Protein AF-A0A7W6RRJ1-F1 (afdb_monomer)

Radius of gyration: 17.0 Å; Cα contacts (8 Å, |Δi|>4): 44; chains: 1; bounding box: 38×40×34 Å

Secondary structure (DSSP, 8-state):
--SHHHHHHHHHHTSHHHHHHHHHHHHSS-----PPGGGPPPHHHHHHHHHHHHHHHHHHSSPPPTTTSPPPPPPTT---GGGS----S------

Organism: NCBI:txid57676

InterPro domains:
  IPR060757 UCP032817-like [PF27765] (4-36)

pLDDT: mean 79.75, std 21.26, range [33.09, 98.56]

Sequence (95 aa):
MMGAIDALWHMFIIFTREYARFCEEVAGRFVHHIPEPDGVATQGTIDRYLAFLKDYRTVYREEPPTAYWPNPKRSPHHTDASCKGCNGCAAGCLS

Structure (mmCIF, N/CA/C/O backbone):
data_AF-A0A7W6RRJ1-F1
#
_entry.id   AF-A0A7W6RRJ1-F1
#
loop_
_atom_site.group_PDB
_atom_site.id
_atom_site.type_symbol
_atom_site.label_atom_id
_atom_site.label_alt_id
_atom_site.label_comp_id
_atom_site.label_asym_id
_atom_site.label_entity_id
_atom_site.label_seq_id
_atom_site.pdbx_PDB_ins_code
_atom_site.Cartn_x
_atom_site.Cartn_y
_atom_site.Cartn_z
_atom_site.occupancy
_atom_site.B_iso_or_equiv
_atom_site.auth_seq_id
_atom_site.auth_comp_id
_atom_site.auth_asym_id
_atom_site.auth_atom_id
_atom_site.pdbx_PDB_model_num
ATOM 1 N N . MET A 1 1 ? 5.004 -4.877 -8.172 1.00 64.44 1 MET A N 1
ATOM 2 C CA . MET A 1 1 ? 5.026 -5.592 -6.877 1.00 64.44 1 MET A CA 1
ATOM 3 C C . MET A 1 1 ? 4.486 -7.006 -7.155 1.00 64.44 1 MET A C 1
ATOM 5 O O . MET A 1 1 ? 4.521 -7.402 -8.316 1.00 64.44 1 MET A O 1
ATOM 9 N N . MET A 1 2 ? 4.126 -7.829 -6.161 1.00 74.12 2 MET A N 1
ATOM 10 C CA . MET A 1 2 ? 3.731 -9.233 -6.387 1.00 74.12 2 MET A CA 1
ATOM 11 C C . MET A 1 2 ? 2.425 -9.582 -5.662 1.00 74.12 2 MET A C 1
ATOM 13 O O . MET A 1 2 ? 2.212 -9.154 -4.532 1.00 74.12 2 MET A O 1
ATOM 17 N N . GLY A 1 3 ? 1.600 -10.435 -6.276 1.00 85.75 3 GLY A N 1
ATOM 18 C CA . GLY A 1 3 ? 0.450 -11.075 -5.623 1.00 85.75 3 GLY A CA 1
ATOM 19 C C . GLY A 1 3 ? -0.913 -10.442 -5.904 1.00 85.75 3 GLY A C 1
ATOM 20 O O . GLY A 1 3 ? -1.031 -9.439 -6.604 1.00 85.75 3 GLY A O 1
ATOM 21 N N . ALA A 1 4 ? -1.962 -11.058 -5.353 1.00 91.50 4 ALA A N 1
ATOM 22 C CA . ALA A 1 4 ? -3.348 -10.648 -5.591 1.00 91.50 4 ALA A CA 1
ATOM 23 C C . ALA A 1 4 ? -3.658 -9.252 -5.026 1.00 91.50 4 ALA A C 1
ATOM 25 O O . ALA A 1 4 ? -4.382 -8.480 -5.652 1.00 91.50 4 ALA A O 1
ATOM 26 N N . ILE A 1 5 ? -3.073 -8.905 -3.873 1.00 93.06 5 ILE A N 1
ATOM 27 C CA . ILE A 1 5 ? -3.262 -7.583 -3.263 1.00 93.06 5 ILE A CA 1
ATOM 28 C C . ILE A 1 5 ? -2.547 -6.491 -4.060 1.00 93.06 5 ILE A C 1
ATOM 30 O O . ILE A 1 5 ? -3.056 -5.379 -4.142 1.00 93.06 5 ILE A O 1
ATOM 34 N N . ASP A 1 6 ? -1.423 -6.801 -4.713 1.00 89.50 6 ASP A N 1
ATOM 35 C CA . ASP A 1 6 ? -0.764 -5.848 -5.607 1.00 89.50 6 ASP A CA 1
ATOM 36 C C . ASP A 1 6 ? -1.650 -5.490 -6.807 1.00 89.50 6 ASP A C 1
ATOM 38 O O . ASP A 1 6 ? -1.846 -4.316 -7.117 1.00 89.50 6 ASP A O 1
ATOM 42 N N . ALA A 1 7 ? -2.243 -6.498 -7.452 1.00 90.50 7 ALA A N 1
ATOM 43 C CA . ALA A 1 7 ? -3.167 -6.285 -8.564 1.00 90.50 7 ALA A CA 1
ATOM 44 C C . ALA A 1 7 ? -4.399 -5.469 -8.135 1.00 90.50 7 ALA A C 1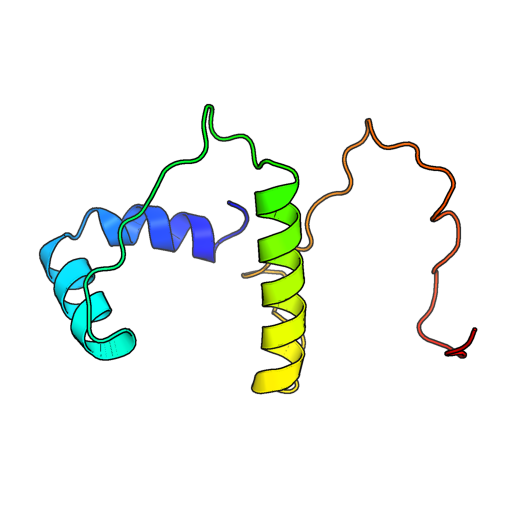
ATOM 46 O O . ALA A 1 7 ? -4.815 -4.549 -8.842 1.00 90.50 7 ALA A O 1
ATOM 47 N N . LEU A 1 8 ? -4.947 -5.767 -6.951 1.00 94.94 8 LEU A N 1
ATOM 48 C CA . LEU A 1 8 ? -6.036 -4.993 -6.359 1.00 94.94 8 LEU A CA 1
ATOM 49 C C . LEU A 1 8 ? -5.613 -3.540 -6.120 1.00 94.94 8 LEU A C 1
ATOM 51 O O . LEU A 1 8 ? -6.355 -2.638 -6.496 1.00 94.94 8 LEU A O 1
ATOM 55 N N . TRP A 1 9 ? -4.430 -3.298 -5.548 1.00 93.44 9 TRP A N 1
ATOM 56 C CA . TRP A 1 9 ? -3.936 -1.946 -5.275 1.00 93.44 9 TRP A CA 1
ATOM 57 C C . TRP A 1 9 ? -3.787 -1.104 -6.537 1.00 93.44 9 TRP A C 1
ATOM 59 O O . TRP A 1 9 ? -4.243 0.039 -6.553 1.00 93.44 9 TRP A O 1
ATOM 69 N N . HIS A 1 10 ? -3.217 -1.663 -7.606 1.00 92.81 10 HIS A N 1
ATOM 70 C CA . HIS A 1 10 ? -3.094 -0.959 -8.886 1.00 92.81 10 HIS A CA 1
ATOM 71 C C . HIS A 1 10 ? -4.461 -0.577 -9.463 1.00 92.81 10 HIS A C 1
ATOM 73 O O . HIS A 1 10 ? -4.631 0.530 -9.970 1.00 92.81 10 HIS A O 1
ATOM 79 N N . MET A 1 11 ? -5.446 -1.469 -9.343 1.00 95.31 11 MET A N 1
ATOM 80 C CA . MET A 1 11 ? -6.820 -1.182 -9.750 1.00 95.31 11 MET A CA 1
ATOM 81 C C . MET A 1 11 ? -7.477 -0.143 -8.834 1.00 95.31 11 MET A C 1
ATOM 83 O O . MET A 1 11 ? -8.214 0.718 -9.296 1.00 95.31 11 MET A O 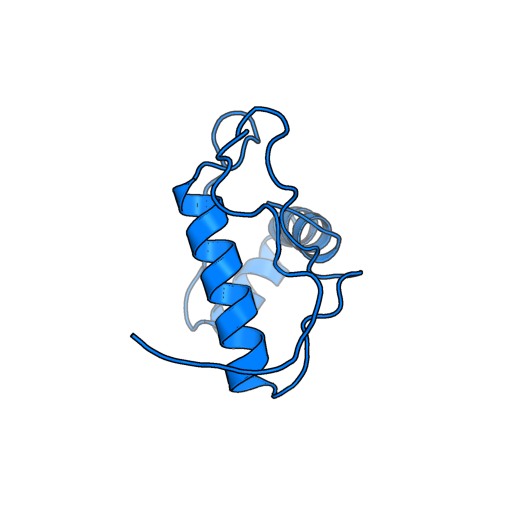1
ATOM 87 N N . PHE A 1 12 ? -7.219 -0.184 -7.531 1.00 96.75 12 PHE A N 1
ATOM 88 C CA . PHE A 1 12 ? -7.846 0.744 -6.599 1.00 96.75 12 PHE A CA 1
ATOM 89 C C . PHE A 1 12 ? -7.351 2.186 -6.794 1.00 96.75 12 PHE A C 1
ATOM 91 O O . PHE A 1 12 ? -8.152 3.116 -6.744 1.00 96.75 12 PHE A O 1
ATOM 98 N N . ILE A 1 13 ? -6.067 2.377 -7.11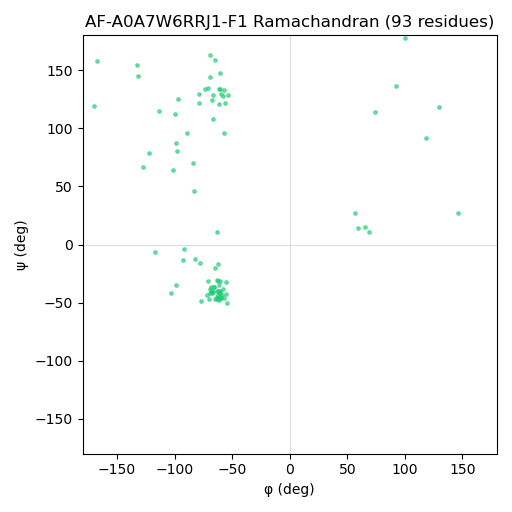4 1.00 96.50 13 ILE A N 1
ATOM 99 C CA . ILE A 1 13 ? -5.467 3.704 -7.345 1.00 96.50 13 ILE A CA 1
ATOM 100 C C . ILE A 1 13 ? -6.207 4.512 -8.428 1.00 96.50 13 ILE A C 1
ATOM 102 O O . ILE A 1 13 ? -6.280 5.738 -8.327 1.00 96.50 13 ILE A O 1
ATOM 106 N N . ILE A 1 14 ? -6.786 3.860 -9.447 1.00 96.81 14 ILE A N 1
ATOM 107 C CA . ILE A 1 14 ? -7.498 4.566 -10.527 1.00 96.81 14 ILE A CA 1
ATOM 108 C C . ILE A 1 14 ? -8.906 5.041 -10.131 1.00 96.81 14 ILE A C 1
ATOM 110 O O . ILE A 1 14 ? -9.455 5.928 -10.786 1.00 96.81 14 ILE A O 1
ATOM 114 N N . PHE A 1 15 ? -9.475 4.533 -9.034 1.00 98.00 15 PHE A N 1
ATOM 115 C CA . PHE A 1 15 ? -10.694 5.072 -8.425 1.00 98.00 15 PHE A CA 1
ATOM 116 C C . PHE A 1 15 ? -10.320 6.239 -7.508 1.00 98.00 15 PHE A C 1
ATOM 118 O O . PHE A 1 15 ? -10.319 6.143 -6.282 1.00 98.00 15 PHE A O 1
ATOM 125 N N . THR A 1 16 ? -9.906 7.346 -8.126 1.00 97.19 16 THR A N 1
ATOM 126 C CA . THR A 1 16 ? -9.128 8.406 -7.466 1.00 97.19 16 THR A CA 1
ATOM 127 C C . THR A 1 16 ? -9.836 9.074 -6.286 1.00 97.19 16 THR A C 1
ATOM 129 O O . THR A 1 16 ? -9.166 9.467 -5.332 1.00 97.19 16 THR A O 1
ATOM 132 N N . ARG A 1 17 ? -11.173 9.183 -6.300 1.00 98.38 17 ARG A N 1
ATOM 133 C CA . ARG A 1 17 ? -11.947 9.764 -5.185 1.00 98.38 17 ARG A CA 1
ATOM 134 C C . ARG A 1 17 ? -11.927 8.848 -3.967 1.00 98.38 17 ARG A C 1
ATOM 136 O O . ARG A 1 17 ? -11.683 9.299 -2.851 1.00 98.38 17 ARG A O 1
ATOM 143 N N . GLU A 1 18 ? -12.172 7.565 -4.192 1.00 98.50 18 GLU A N 1
ATOM 144 C CA . GLU A 1 18 ? -12.186 6.529 -3.169 1.00 98.50 18 GLU A CA 1
ATOM 145 C C . GLU A 1 18 ? -10.774 6.306 -2.617 1.00 98.50 18 GLU A C 1
ATOM 147 O O . GLU A 1 18 ? -10.595 6.231 -1.403 1.00 98.50 18 GLU A O 1
ATOM 152 N N . TYR A 1 19 ? -9.763 6.300 -3.490 1.00 98.38 19 TYR A N 1
ATOM 153 C CA . TYR A 1 19 ? -8.362 6.194 -3.098 1.00 98.38 19 TYR A CA 1
ATOM 154 C C . TYR A 1 19 ? -7.903 7.389 -2.252 1.00 98.38 19 TYR A C 1
ATOM 156 O O . TYR A 1 19 ? -7.296 7.195 -1.198 1.00 98.38 19 TYR A O 1
ATOM 164 N N . ALA A 1 20 ? -8.234 8.621 -2.657 1.00 98.31 20 ALA A N 1
ATOM 165 C CA . ALA A 1 20 ? -7.895 9.820 -1.890 1.00 98.31 20 ALA A CA 1
ATOM 166 C C . ALA A 1 20 ? -8.531 9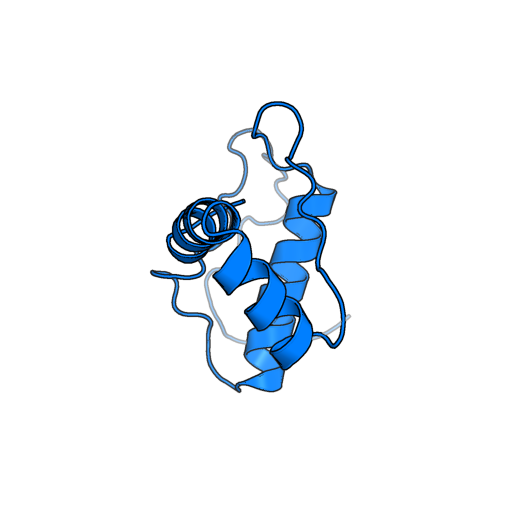.805 -0.495 1.00 98.31 20 ALA A C 1
ATOM 168 O O . ALA A 1 20 ? -7.849 10.067 0.495 1.00 98.31 20 ALA A O 1
ATOM 169 N N . ARG A 1 21 ? -9.817 9.437 -0.411 1.00 98.56 21 ARG A N 1
ATOM 170 C CA . ARG A 1 21 ? -10.529 9.299 0.863 1.00 98.56 21 ARG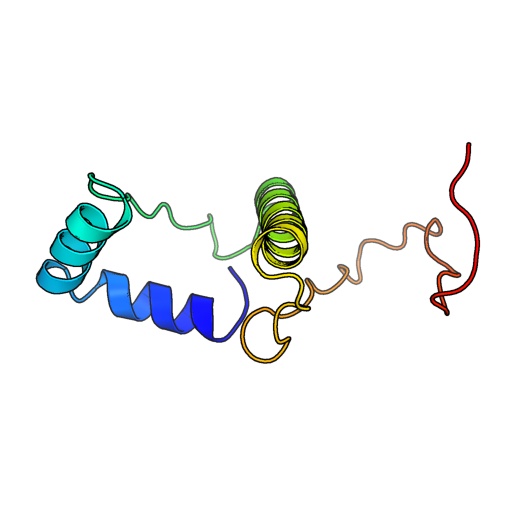 A CA 1
ATOM 171 C C . ARG A 1 21 ? -9.895 8.229 1.753 1.00 98.56 21 ARG A C 1
ATOM 173 O O . ARG A 1 21 ? -9.648 8.491 2.923 1.00 98.56 21 ARG A O 1
ATOM 180 N N . PHE A 1 22 ? -9.606 7.052 1.201 1.0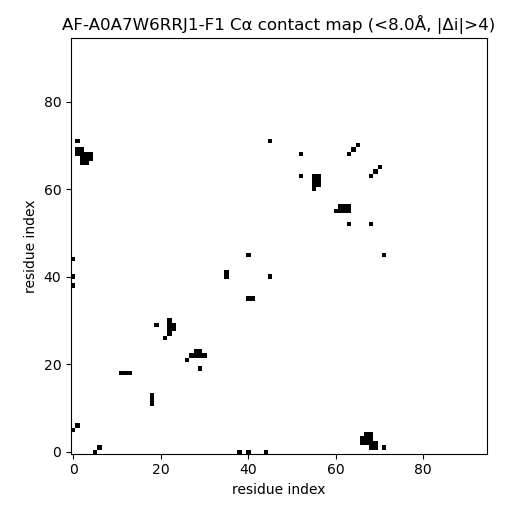0 98.25 22 PHE A N 1
ATOM 181 C CA . PHE A 1 22 ? -8.965 5.964 1.939 1.00 98.25 22 PHE A CA 1
ATOM 182 C C . PHE A 1 22 ? -7.602 6.382 2.507 1.00 98.25 22 PHE A C 1
ATOM 184 O O . PHE A 1 22 ? -7.294 6.085 3.659 1.00 98.25 22 PHE A O 1
ATOM 191 N N . CYS A 1 23 ? -6.788 7.086 1.715 1.00 98.19 23 CYS A N 1
ATOM 192 C CA . CYS A 1 23 ? -5.480 7.557 2.163 1.00 98.19 23 CYS A CA 1
ATOM 193 C C . CYS A 1 23 ? -5.596 8.516 3.355 1.00 98.19 23 CYS A C 1
ATOM 195 O O . CYS A 1 23 ? -4.824 8.407 4.305 1.00 98.19 23 CYS A O 1
ATOM 197 N N . GLU A 1 24 ? -6.580 9.415 3.341 1.00 98.25 24 GLU A N 1
ATOM 198 C CA . GLU A 1 24 ? -6.842 10.303 4.474 1.00 98.25 24 GLU A CA 1
ATOM 199 C C . GLU A 1 24 ? -7.299 9.521 5.714 1.00 98.25 24 GLU A C 1
ATOM 201 O O . GLU A 1 24 ? -6.746 9.698 6.794 1.00 98.25 24 GLU A O 1
ATOM 206 N N . GLU A 1 25 ? -8.249 8.596 5.559 1.00 98.44 25 GLU A N 1
ATOM 207 C CA . GLU A 1 25 ? -8.809 7.827 6.680 1.00 98.44 25 GLU A CA 1
ATOM 208 C C . GLU A 1 25 ? -7.789 6.883 7.340 1.00 98.44 25 GLU A C 1
ATOM 210 O O . GLU A 1 25 ? -7.816 6.703 8.556 1.00 98.44 25 GLU A O 1
ATOM 215 N N . VAL A 1 26 ? -6.888 6.276 6.559 1.00 97.31 26 VAL A N 1
ATOM 216 C CA . VAL A 1 26 ? -5.948 5.254 7.055 1.00 97.31 26 VAL A CA 1
ATOM 217 C C . VAL A 1 26 ? -4.557 5.815 7.350 1.00 97.31 26 VAL A C 1
ATOM 219 O O . VAL A 1 26 ? -3.900 5.356 8.283 1.00 97.31 26 VAL A O 1
ATOM 222 N N . ALA A 1 27 ? -4.087 6.789 6.568 1.00 96.50 27 ALA A N 1
ATOM 223 C CA . ALA A 1 27 ? -2.729 7.327 6.673 1.00 96.50 27 ALA A CA 1
ATOM 224 C C . ALA A 1 27 ? -2.675 8.814 7.066 1.00 96.50 27 ALA A C 1
ATOM 226 O O . ALA A 1 27 ? -1.575 9.324 7.287 1.00 96.50 27 ALA A O 1
ATOM 227 N N . GLY A 1 28 ? -3.816 9.515 7.140 1.00 98.06 28 GLY A N 1
ATOM 228 C CA . GLY A 1 28 ? -3.885 10.953 7.441 1.00 98.06 28 GLY A CA 1
ATOM 229 C C . GLY A 1 28 ? -3.248 11.850 6.376 1.00 98.06 28 GLY A C 1
ATOM 230 O O . GLY A 1 28 ? -2.882 12.987 6.664 1.00 98.06 28 GLY A O 1
ATOM 231 N N . ARG A 1 29 ? -2.986 11.302 5.182 1.00 97.88 29 ARG A N 1
ATOM 232 C CA . ARG A 1 29 ? -2.408 12.011 4.035 1.00 97.88 29 ARG A CA 1
ATOM 233 C C . ARG A 1 29 ? -2.539 11.182 2.769 1.00 97.88 29 ARG A C 1
ATOM 235 O O . ARG A 1 29 ? -2.541 9.953 2.822 1.00 97.88 29 ARG A O 1
ATOM 242 N N . PHE A 1 30 ? -2.488 11.841 1.614 1.00 97.69 30 PHE A N 1
ATOM 243 C CA . PHE A 1 30 ? -2.390 11.148 0.332 1.00 97.69 30 PHE A CA 1
ATOM 244 C C . PHE A 1 30 ? -1.093 10.321 0.234 1.00 97.69 30 PHE A C 1
ATOM 246 O O . PHE A 1 30 ? 0.003 10.793 0.564 1.00 97.69 30 PHE A O 1
ATOM 253 N N . VAL A 1 31 ? -1.210 9.073 -0.221 1.00 96.19 31 VAL A N 1
ATOM 254 C CA . VAL A 1 31 ? -0.066 8.189 -0.472 1.00 96.19 31 VAL A CA 1
ATOM 255 C C . VAL A 1 31 ? 0.221 8.206 -1.968 1.00 96.19 31 VAL A C 1
ATOM 257 O O . VAL A 1 31 ? -0.572 7.739 -2.774 1.00 96.19 31 VAL A O 1
ATOM 260 N N . HIS A 1 32 ? 1.358 8.773 -2.362 1.00 94.56 32 HIS A N 1
ATOM 261 C CA . HIS A 1 32 ? 1.746 8.805 -3.768 1.00 94.56 32 HIS A CA 1
ATOM 262 C C . HIS A 1 32 ? 2.327 7.456 -4.193 1.00 94.56 32 HIS A C 1
ATOM 264 O O . HIS A 1 32 ? 3.325 6.999 -3.635 1.00 94.56 32 HIS A O 1
ATOM 270 N N . HIS A 1 33 ? 1.715 6.836 -5.201 1.00 90.00 33 HIS A N 1
ATOM 271 C CA . HIS A 1 33 ? 2.276 5.662 -5.854 1.00 90.00 33 HIS A CA 1
ATOM 272 C C . HIS A 1 33 ? 3.379 6.078 -6.834 1.00 90.00 33 HIS A C 1
ATOM 274 O O . HIS A 1 33 ? 3.172 6.951 -7.677 1.00 90.00 33 HIS A O 1
ATOM 280 N N . ILE A 1 34 ? 4.538 5.432 -6.726 1.00 87.50 34 ILE A N 1
ATOM 281 C CA . ILE A 1 34 ? 5.651 5.566 -7.666 1.00 87.50 34 ILE A CA 1
ATOM 282 C C . ILE A 1 34 ? 5.794 4.207 -8.358 1.00 87.50 34 ILE A C 1
ATOM 284 O O . ILE A 1 34 ? 6.103 3.228 -7.671 1.00 87.50 34 ILE A O 1
ATOM 288 N N . PRO A 1 35 ? 5.548 4.119 -9.676 1.00 82.69 35 PRO A N 1
ATOM 289 C CA . PRO A 1 35 ? 5.738 2.879 -10.416 1.00 82.69 35 PRO A CA 1
ATOM 290 C C . PRO A 1 35 ? 7.195 2.413 -10.363 1.00 82.69 35 PRO A C 1
ATOM 292 O O . PRO A 1 35 ? 8.120 3.226 -10.363 1.00 82.69 35 PRO A O 1
ATOM 295 N N . GLU A 1 36 ? 7.404 1.099 -10.372 1.00 78.56 36 GLU A N 1
ATOM 296 C CA . GLU A 1 36 ? 8.740 0.540 -10.590 1.00 78.56 36 GLU A CA 1
ATOM 297 C C . GLU A 1 36 ? 9.144 0.755 -12.061 1.00 78.56 36 GLU A C 1
ATOM 299 O O . GLU A 1 36 ? 8.328 0.477 -12.952 1.00 78.56 36 GLU A O 1
ATOM 304 N N . PRO A 1 37 ? 10.377 1.214 -12.346 1.00 72.12 37 PRO A N 1
ATOM 305 C CA . PRO A 1 37 ? 10.893 1.277 -13.709 1.00 72.12 37 PRO A CA 1
ATOM 306 C C . PRO A 1 37 ? 10.780 -0.097 -14.383 1.00 72.12 37 PRO A C 1
ATOM 308 O O . PRO A 1 37 ? 11.171 -1.115 -13.811 1.00 72.12 37 PRO A O 1
ATOM 311 N N . ASP A 1 38 ? 10.187 -0.131 -15.576 1.00 71.31 38 ASP A N 1
ATOM 312 C CA . ASP A 1 38 ? 10.021 -1.333 -16.409 1.00 71.31 38 ASP A CA 1
ATOM 313 C C . ASP A 1 38 ? 9.231 -2.492 -15.766 1.00 71.31 38 ASP A C 1
ATOM 315 O O . ASP A 1 38 ? 9.239 -3.617 -16.266 1.00 71.31 38 ASP A O 1
ATOM 319 N N . GLY A 1 39 ? 8.523 -2.240 -14.657 1.00 69.50 39 GLY A N 1
ATOM 320 C CA . GLY A 1 39 ? 7.757 -3.264 -13.940 1.00 69.50 39 GLY A CA 1
ATOM 321 C C . GLY A 1 39 ? 8.618 -4.328 -13.248 1.00 69.50 39 GLY A C 1
ATOM 322 O O . GLY A 1 39 ? 8.083 -5.332 -12.769 1.00 69.50 39 GLY A O 1
ATOM 323 N N . VAL A 1 40 ? 9.936 -4.124 -13.169 1.00 72.25 40 VAL A N 1
ATOM 324 C CA . VAL A 1 40 ? 10.871 -5.047 -12.519 1.00 72.25 40 VAL A CA 1
ATOM 325 C C . VAL A 1 40 ? 11.141 -4.570 -11.098 1.00 72.25 40 VAL A C 1
ATOM 327 O O . VAL A 1 40 ? 11.564 -3.442 -10.875 1.00 72.25 40 VAL A O 1
ATOM 330 N N . ALA A 1 41 ? 10.917 -5.443 -10.114 1.00 76.25 41 ALA A N 1
ATOM 331 C CA . ALA A 1 41 ? 11.232 -5.123 -8.727 1.00 76.25 41 ALA A CA 1
ATOM 332 C C . ALA A 1 41 ? 12.752 -5.012 -8.534 1.00 76.25 41 ALA A C 1
ATOM 334 O O . ALA A 1 41 ? 13.492 -5.959 -8.804 1.00 76.25 41 ALA A O 1
ATOM 335 N N . THR A 1 42 ? 13.210 -3.873 -8.014 1.00 83.50 42 THR A N 1
ATOM 336 C CA . THR A 1 42 ? 14.605 -3.712 -7.580 1.00 83.50 42 THR A CA 1
ATOM 337 C C . THR A 1 42 ? 14.904 -4.550 -6.331 1.00 83.50 42 THR A C 1
ATOM 339 O O . THR A 1 42 ? 13.990 -4.926 -5.592 1.00 83.50 42 THR A O 1
ATOM 342 N N . GLN A 1 43 ? 16.188 -4.784 -6.026 1.00 83.50 43 GLN A N 1
ATOM 343 C CA . GLN A 1 43 ? 16.576 -5.437 -4.768 1.00 83.50 43 GLN A CA 1
ATOM 344 C C . GLN A 1 43 ? 16.013 -4.691 -3.548 1.00 83.50 43 GLN A C 1
ATOM 346 O O . GLN A 1 43 ? 15.423 -5.310 -2.670 1.00 83.50 43 GLN A O 1
ATOM 351 N N . GLY A 1 44 ? 16.067 -3.355 -3.544 1.00 84.62 44 GLY A N 1
ATOM 352 C CA . GLY A 1 44 ? 15.481 -2.555 -2.465 1.00 84.62 44 GLY A CA 1
ATOM 353 C C . GLY A 1 44 ? 13.960 -2.722 -2.340 1.00 84.62 44 GLY A C 1
ATOM 354 O O . GLY A 1 44 ? 13.418 -2.655 -1.238 1.00 84.62 44 GLY A O 1
ATOM 355 N N . THR A 1 45 ? 13.253 -2.970 -3.445 1.00 84.69 45 THR A N 1
ATOM 356 C CA . THR A 1 45 ? 11.816 -3.289 -3.432 1.00 84.69 45 THR A CA 1
ATOM 357 C C . THR A 1 45 ? 11.556 -4.658 -2.808 1.00 84.69 45 THR A C 1
ATOM 359 O O . THR A 1 45 ? 10.628 -4.796 -2.010 1.00 84.69 45 THR A O 1
ATOM 362 N N . ILE A 1 46 ? 12.398 -5.650 -3.111 1.00 85.38 46 ILE A N 1
ATOM 363 C CA . ILE A 1 46 ? 12.334 -6.984 -2.498 1.00 85.38 46 ILE A CA 1
ATOM 364 C C . ILE A 1 46 ? 12.604 -6.888 -0.993 1.00 85.38 46 ILE A C 1
ATOM 366 O O . ILE A 1 46 ? 11.839 -7.442 -0.205 1.00 85.38 46 ILE A O 1
ATOM 370 N N . ASP A 1 47 ? 13.623 -6.136 -0.581 1.00 89.19 47 ASP A N 1
ATOM 371 C CA . ASP A 1 47 ? 13.997 -5.986 0.828 1.00 89.19 47 ASP A CA 1
ATOM 372 C C . ASP A 1 47 ? 12.868 -5.344 1.649 1.00 89.19 47 ASP A C 1
ATOM 374 O O . ASP A 1 47 ? 12.518 -5.836 2.724 1.00 89.19 47 ASP A O 1
ATOM 378 N N . ARG A 1 48 ? 12.224 -4.293 1.117 1.00 89.62 48 ARG A N 1
ATOM 379 C CA . ARG A 1 48 ? 11.042 -3.675 1.749 1.00 89.62 48 ARG A CA 1
ATOM 380 C C . ARG A 1 48 ? 9.873 -4.649 1.860 1.00 89.62 48 ARG A C 1
ATOM 382 O O . ARG A 1 48 ? 9.184 -4.663 2.878 1.00 89.62 48 ARG A O 1
ATOM 389 N N . TYR A 1 49 ? 9.648 -5.470 0.838 1.00 90.12 49 TYR A N 1
ATOM 390 C CA . TYR A 1 49 ? 8.589 -6.474 0.869 1.00 90.12 49 TYR A CA 1
ATOM 391 C C . TYR A 1 49 ? 8.862 -7.566 1.915 1.00 90.12 49 TYR A C 1
ATOM 393 O O . TYR A 1 49 ? 7.967 -7.947 2.666 1.00 90.12 49 TYR A O 1
ATOM 401 N N . LEU A 1 50 ? 10.110 -8.025 2.033 1.00 91.88 50 LEU A N 1
ATOM 402 C CA . LEU A 1 50 ? 10.521 -8.975 3.070 1.00 91.88 50 LEU A CA 1
ATOM 403 C C . LEU A 1 50 ? 10.373 -8.389 4.481 1.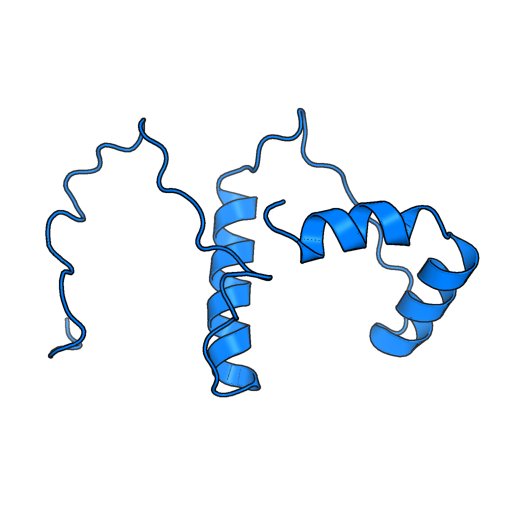00 91.88 50 LEU A C 1
ATOM 405 O O . LEU A 1 50 ? 9.908 -9.089 5.386 1.00 91.88 50 LEU A O 1
ATOM 409 N N . ALA A 1 51 ? 10.717 -7.110 4.660 1.00 94.06 51 ALA A N 1
ATOM 410 C CA . ALA A 1 51 ? 10.482 -6.391 5.909 1.00 94.06 51 ALA A CA 1
ATOM 411 C C . ALA A 1 51 ? 8.984 -6.359 6.251 1.00 94.06 51 ALA A C 1
ATOM 413 O O . ALA A 1 51 ? 8.606 -6.744 7.355 1.00 94.06 51 ALA A O 1
ATOM 414 N N . PHE A 1 52 ? 8.124 -6.046 5.276 1.00 93.81 52 PHE A N 1
ATOM 415 C CA . PHE A 1 52 ? 6.673 -6.096 5.453 1.00 93.81 52 PHE A CA 1
ATOM 416 C C . PHE A 1 52 ? 6.171 -7.482 5.896 1.00 93.81 52 PHE A C 1
ATOM 418 O O . PHE A 1 52 ? 5.399 -7.569 6.847 1.00 93.81 52 PHE A O 1
ATOM 425 N N . LEU A 1 53 ? 6.624 -8.580 5.275 1.00 93.56 53 LEU A N 1
ATOM 426 C CA . LEU A 1 53 ? 6.209 -9.934 5.684 1.00 93.56 53 LEU A CA 1
ATOM 427 C C . LEU A 1 53 ? 6.618 -10.251 7.134 1.00 93.56 53 LEU A C 1
ATOM 429 O O . LEU A 1 53 ? 5.896 -10.942 7.855 1.00 93.56 53 LEU A O 1
ATOM 433 N N . LYS A 1 54 ? 7.776 -9.748 7.577 1.00 95.19 54 LYS A N 1
ATOM 434 C CA . LYS A 1 54 ? 8.231 -9.866 8.970 1.00 95.19 54 LYS A CA 1
ATOM 435 C C . LYS A 1 54 ? 7.375 -9.028 9.922 1.00 95.19 54 LYS A C 1
ATOM 437 O O . LYS A 1 54 ? 7.034 -9.511 11.005 1.00 95.19 54 LYS A O 1
ATOM 442 N N . ASP A 1 55 ? 7.017 -7.815 9.529 1.00 96.50 55 ASP A N 1
ATOM 443 C CA . ASP A 1 55 ? 6.176 -6.936 10.338 1.00 96.50 55 ASP A CA 1
ATOM 444 C C . ASP A 1 55 ? 4.755 -7.492 10.459 1.00 96.50 55 ASP A C 1
ATOM 446 O O . ASP A 1 55 ? 4.210 -7.521 11.558 1.00 96.50 55 ASP A O 1
ATOM 450 N N . TYR A 1 56 ? 4.197 -8.053 9.382 1.00 95.62 56 TYR A N 1
ATOM 451 C CA . TYR A 1 56 ? 2.893 -8.719 9.395 1.00 95.62 56 TYR A CA 1
ATOM 452 C C . TYR A 1 56 ? 2.834 -9.824 10.457 1.00 95.62 56 TYR A C 1
ATOM 454 O O . TYR A 1 56 ? 1.948 -9.809 11.311 1.00 95.62 56 TYR A O 1
ATOM 462 N N . ARG A 1 57 ? 3.826 -10.728 10.474 1.00 96.25 57 ARG A N 1
ATOM 463 C CA . ARG A 1 57 ? 3.939 -11.772 11.510 1.00 96.25 57 ARG A CA 1
ATOM 464 C C . ARG A 1 57 ? 4.014 -11.193 12.916 1.00 96.25 57 ARG A C 1
ATOM 466 O O . ARG A 1 57 ? 3.453 -11.753 13.849 1.00 96.25 57 ARG A O 1
ATOM 473 N N . THR A 1 58 ? 4.722 -10.081 13.074 1.00 96.81 58 THR A N 1
ATOM 474 C CA . THR A 1 58 ? 4.936 -9.453 14.382 1.00 96.81 58 THR A CA 1
ATOM 475 C C . THR A 1 58 ? 3.655 -8.803 14.905 1.00 96.81 58 THR A C 1
ATOM 477 O O . THR A 1 58 ? 3.316 -8.961 16.077 1.00 96.81 58 THR A O 1
ATOM 480 N N . VAL A 1 59 ? 2.935 -8.092 14.037 1.00 97.31 59 VAL A N 1
ATOM 481 C CA . VAL A 1 59 ? 1.724 -7.335 14.380 1.00 97.31 59 VAL A CA 1
ATOM 482 C C . VAL A 1 59 ? 0.520 -8.259 14.545 1.00 97.31 59 VAL A C 1
ATOM 484 O O . VAL A 1 59 ? -0.185 -8.167 15.547 1.00 97.31 59 VAL A O 1
ATOM 487 N N . TYR A 1 60 ? 0.300 -9.162 13.589 1.00 95.94 60 TYR A N 1
ATOM 488 C CA . TYR A 1 60 ? -0.890 -10.015 13.553 1.00 95.94 60 TYR A CA 1
ATOM 489 C C . TYR A 1 60 ? -0.691 -11.368 14.239 1.00 95.94 60 TYR A C 1
ATOM 491 O O . TYR A 1 60 ? -1.672 -12.042 14.524 1.00 95.94 60 TYR A O 1
ATOM 499 N N . ARG A 1 61 ? 0.556 -11.758 14.553 1.00 97.06 61 ARG A N 1
ATOM 500 C CA . ARG A 1 61 ? 0.906 -13.079 15.119 1.00 97.06 61 ARG A CA 1
ATOM 501 C C . ARG A 1 61 ? 0.444 -14.258 14.255 1.00 97.06 61 ARG A C 1
ATOM 503 O O . ARG A 1 61 ? 0.239 -15.359 14.757 1.00 97.06 61 ARG A O 1
ATOM 510 N N . GLU A 1 62 ? 0.330 -14.021 12.955 1.00 95.38 62 GLU A N 1
ATOM 511 C CA . GLU A 1 62 ? -0.105 -14.981 11.945 1.00 95.38 62 GLU A CA 1
ATOM 512 C C . GLU A 1 62 ? 0.848 -14.945 10.749 1.00 95.38 62 GLU A C 1
ATOM 514 O O . GLU A 1 62 ? 1.492 -13.927 10.474 1.00 95.38 62 GLU A O 1
ATOM 519 N N . GLU A 1 63 ? 0.934 -16.053 10.014 1.00 94.06 63 GLU A N 1
ATOM 520 C CA . GLU A 1 63 ? 1.665 -16.061 8.749 1.00 94.06 63 GLU A CA 1
ATOM 521 C C . GLU A 1 63 ? 0.866 -15.323 7.664 1.00 94.06 63 GLU A C 1
ATOM 523 O O . GLU A 1 63 ? -0.328 -15.595 7.506 1.00 94.06 63 GLU A O 1
ATOM 528 N N . PRO A 1 64 ? 1.502 -14.436 6.872 1.00 93.31 64 PRO A N 1
ATOM 529 C CA . PRO A 1 64 ? 0.855 -13.803 5.731 1.00 93.31 64 PRO A CA 1
ATOM 530 C C . PRO A 1 64 ? 0.319 -14.877 4.776 1.00 93.31 64 PRO A C 1
ATOM 532 O O . PRO A 1 64 ? 1.107 -15.689 4.275 1.00 93.31 64 PRO A O 1
ATOM 535 N N . PRO A 1 65 ? -0.993 -14.903 4.476 1.00 94.12 65 PRO A N 1
ATOM 536 C CA . PRO A 1 65 ? -1.530 -15.908 3.573 1.00 94.12 65 PRO A CA 1
ATOM 537 C C . PRO A 1 65 ? -0.894 -15.777 2.189 1.00 94.12 65 PRO A C 1
ATOM 539 O O . PRO A 1 65 ? -1.023 -14.744 1.528 1.00 94.12 65 PRO A O 1
ATOM 542 N N . THR A 1 66 ? -0.238 -16.838 1.720 1.00 92.44 66 THR A N 1
ATOM 543 C CA . THR A 1 66 ? 0.550 -16.824 0.473 1.00 92.44 66 THR A CA 1
ATOM 544 C C . THR A 1 66 ? -0.289 -16.588 -0.782 1.00 92.44 66 THR A C 1
ATOM 546 O O . THR A 1 66 ? 0.241 -16.142 -1.798 1.00 92.44 66 THR A O 1
ATOM 549 N N . ALA A 1 67 ? -1.601 -16.833 -0.709 1.00 91.44 67 ALA A N 1
ATOM 550 C CA . ALA A 1 67 ? -2.556 -16.491 -1.7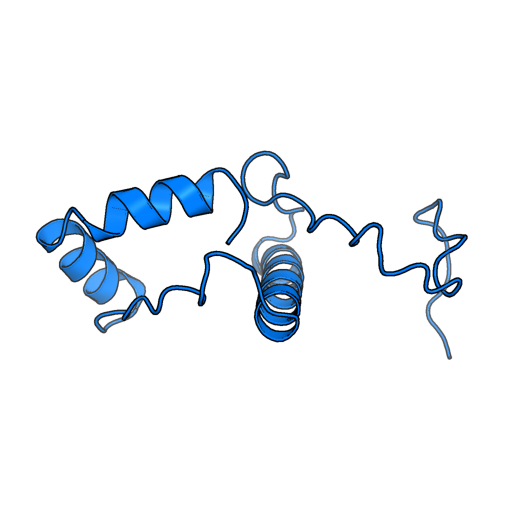62 1.00 91.44 67 ALA A CA 1
ATOM 551 C C . ALA A 1 67 ? -2.653 -14.971 -2.007 1.00 91.44 67 ALA A C 1
ATOM 553 O O . ALA A 1 67 ? -2.899 -14.536 -3.131 1.00 91.44 67 ALA A O 1
ATOM 554 N N . TYR A 1 68 ? -2.440 -14.164 -0.965 1.00 92.44 68 TYR A N 1
ATOM 555 C CA . TYR A 1 68 ? -2.512 -12.702 -1.014 1.00 92.44 68 TYR A CA 1
ATOM 556 C C . TYR A 1 68 ? -1.119 -12.072 -1.044 1.00 92.44 68 TYR A C 1
ATOM 558 O O . TYR A 1 68 ? -0.873 -11.151 -1.825 1.00 92.44 68 TYR A O 1
ATOM 566 N N . TRP A 1 69 ? -0.209 -12.623 -0.237 1.00 92.56 69 TRP A N 1
ATOM 567 C CA . TRP A 1 69 ? 1.150 -12.146 -0.008 1.00 92.56 69 TRP A CA 1
ATOM 568 C C . TRP A 1 69 ? 2.161 -13.251 -0.366 1.00 92.56 69 TRP A C 1
ATOM 570 O O . TRP A 1 69 ? 2.634 -13.970 0.515 1.00 92.56 69 TRP A O 1
ATOM 580 N N . PRO A 1 70 ? 2.456 -13.464 -1.660 1.00 90.31 70 PRO A N 1
ATOM 581 C CA . PRO A 1 70 ? 3.298 -14.572 -2.090 1.00 90.31 70 PRO A CA 1
ATOM 582 C C . PRO A 1 70 ? 4.754 -14.375 -1.667 1.00 90.31 70 PRO A C 1
ATOM 584 O O . PRO A 1 70 ? 5.300 -13.280 -1.761 1.00 90.31 70 PRO A O 1
ATOM 587 N N . ASN A 1 71 ? 5.435 -15.463 -1.307 1.00 84.06 71 ASN A N 1
ATOM 588 C CA . ASN A 1 71 ? 6.876 -15.405 -1.076 1.00 84.06 71 ASN A CA 1
ATOM 589 C C . ASN A 1 71 ? 7.602 -14.955 -2.358 1.00 84.06 71 ASN A C 1
ATOM 591 O O . ASN A 1 71 ? 7.311 -15.489 -3.437 1.00 84.06 71 ASN A O 1
ATOM 595 N N . PRO A 1 72 ? 8.553 -14.007 -2.266 1.00 77.38 72 PRO A N 1
ATOM 596 C CA . PRO A 1 72 ? 9.310 -13.572 -3.428 1.00 77.38 72 PRO A CA 1
ATOM 597 C C . PRO A 1 72 ? 10.057 -14.770 -4.016 1.00 77.38 72 PRO A C 1
ATOM 599 O O . PRO A 1 72 ? 10.730 -15.522 -3.304 1.00 77.38 72 PRO A O 1
ATOM 602 N N . LYS A 1 73 ? 9.921 -14.977 -5.329 1.00 63.84 73 LYS A N 1
ATOM 603 C CA . LYS A 1 73 ? 10.656 -16.042 -6.011 1.00 63.84 73 LYS A CA 1
ATOM 604 C C . LYS A 1 73 ? 12.141 -15.699 -5.979 1.00 63.84 73 LYS A C 1
ATOM 606 O O . LYS A 1 73 ? 12.536 -14.610 -6.390 1.00 63.84 73 LYS A O 1
ATOM 611 N N . ARG A 1 74 ? 12.966 -16.642 -5.526 1.00 55.28 74 ARG A N 1
ATOM 612 C CA . ARG A 1 74 ? 14.421 -16.550 -5.673 1.00 55.28 74 ARG A CA 1
ATOM 613 C C . ARG A 1 74 ? 14.728 -16.431 -7.169 1.00 55.28 74 ARG A C 1
ATOM 615 O O . ARG A 1 74 ? 14.217 -17.231 -7.954 1.00 55.28 74 ARG A O 1
ATOM 622 N N . SER A 1 75 ? 15.505 -15.426 -7.573 1.00 47.38 75 SER A N 1
ATOM 623 C CA . SER A 1 75 ? 15.924 -15.304 -8.973 1.00 47.38 75 SER A CA 1
ATOM 624 C C . SER A 1 75 ? 16.651 -16.585 -9.396 1.00 47.38 75 SER A C 1
ATOM 626 O O . SER A 1 75 ? 17.555 -17.012 -8.674 1.00 47.38 75 SER A O 1
ATOM 628 N N . PRO A 1 76 ? 16.337 -17.179 -10.560 1.00 47.91 76 PRO A N 1
ATOM 629 C CA . PRO A 1 76 ? 17.110 -18.303 -11.087 1.00 47.91 76 PRO A CA 1
ATOM 630 C C . PRO A 1 76 ? 18.575 -17.926 -11.379 1.00 47.91 76 PRO A C 1
ATOM 632 O O . PRO A 1 76 ? 19.417 -18.811 -11.493 1.00 47.91 76 PRO A O 1
ATOM 635 N N . HIS A 1 77 ? 18.892 -16.627 -11.459 1.00 42.91 77 HIS A N 1
ATOM 636 C CA . HIS A 1 77 ? 20.244 -16.109 -11.685 1.00 42.91 77 HIS A CA 1
ATOM 637 C C . HIS A 1 77 ? 21.026 -15.802 -10.396 1.00 42.91 77 HIS A C 1
ATOM 639 O O . HIS A 1 77 ? 22.208 -15.478 -10.470 1.00 42.91 77 HIS A O 1
ATOM 645 N N . HIS A 1 78 ? 20.412 -15.951 -9.216 1.00 47.34 78 HIS A N 1
ATOM 646 C CA . HIS A 1 78 ? 21.121 -15.938 -7.936 1.00 47.34 78 HIS A CA 1
ATOM 647 C C . HIS A 1 78 ? 21.371 -17.380 -7.483 1.00 47.34 78 HIS A C 1
ATOM 649 O O . HIS A 1 78 ? 20.655 -17.935 -6.654 1.00 47.34 78 HIS A O 1
ATOM 655 N N . THR A 1 79 ? 22.412 -18.004 -8.042 1.00 48.59 79 THR A N 1
ATOM 656 C CA . THR A 1 79 ? 22.983 -19.258 -7.527 1.00 48.59 79 THR A CA 1
ATOM 657 C C . THR A 1 79 ? 23.959 -18.972 -6.388 1.00 48.59 79 THR A C 1
ATOM 659 O O . THR A 1 79 ? 25.073 -19.500 -6.376 1.00 48.59 79 THR A O 1
ATOM 662 N N . ASP A 1 80 ? 23.590 -18.111 -5.436 1.00 46.62 80 ASP A N 1
ATOM 663 C CA . ASP A 1 80 ? 24.370 -18.024 -4.212 1.00 46.62 80 ASP A CA 1
ATOM 664 C C . ASP A 1 80 ? 24.201 -19.364 -3.482 1.00 46.62 80 ASP A C 1
ATOM 666 O O . ASP A 1 80 ? 23.155 -19.737 -2.945 1.00 46.62 80 ASP A O 1
ATOM 670 N N . ALA A 1 81 ? 25.269 -20.153 -3.495 1.00 47.09 81 ALA A N 1
ATOM 671 C CA . ALA A 1 81 ? 25.348 -21.448 -2.833 1.00 47.09 81 ALA A CA 1
ATOM 672 C C . ALA A 1 81 ? 25.200 -21.354 -1.294 1.00 47.09 81 ALA A C 1
ATOM 674 O O . ALA A 1 81 ? 25.421 -22.341 -0.600 1.00 47.09 81 ALA A O 1
ATOM 675 N N . SER A 1 82 ? 24.809 -20.192 -0.757 1.00 49.09 82 SER A N 1
ATOM 676 C CA . SER A 1 82 ? 24.660 -19.899 0.667 1.00 49.09 82 SER A CA 1
ATOM 677 C C . SER A 1 82 ? 23.335 -20.369 1.272 1.00 49.09 82 SER A C 1
ATOM 679 O O . SER A 1 82 ? 23.219 -20.420 2.493 1.00 49.09 82 SER A O 1
ATOM 681 N N . CYS A 1 83 ? 22.336 -20.754 0.471 1.00 48.97 83 CYS A N 1
ATOM 682 C CA . CYS A 1 83 ? 21.175 -21.488 0.988 1.00 48.97 83 CYS A CA 1
ATOM 683 C C . CYS A 1 83 ? 20.944 -22.764 0.184 1.00 48.97 83 CYS A C 1
ATOM 685 O O . CYS A 1 83 ? 19.943 -22.913 -0.516 1.00 48.97 83 CYS A O 1
ATOM 687 N N . LYS A 1 84 ? 21.878 -23.708 0.295 1.00 44.56 84 LYS A N 1
ATOM 688 C CA . LYS A 1 84 ? 21.554 -25.132 0.196 1.00 44.56 84 LYS A CA 1
ATOM 689 C C . LYS A 1 84 ? 21.440 -25.673 1.619 1.00 44.56 84 LYS A C 1
ATOM 691 O O . LYS A 1 84 ? 22.434 -26.153 2.147 1.00 44.56 84 LYS A O 1
ATOM 696 N N . GLY A 1 85 ? 20.264 -25.590 2.244 1.00 42.12 85 GLY A N 1
ATOM 697 C CA . GLY A 1 85 ? 20.047 -26.390 3.458 1.00 42.12 85 GLY A CA 1
ATOM 698 C C . GLY A 1 85 ? 19.172 -25.846 4.578 1.00 42.12 85 GLY A C 1
ATOM 699 O O . GLY A 1 85 ? 19.357 -26.298 5.696 1.00 42.12 85 GLY A O 1
ATOM 700 N N . CYS A 1 86 ? 18.195 -24.972 4.334 1.00 42.31 86 CYS A N 1
ATOM 701 C CA . CYS A 1 86 ? 17.158 -24.731 5.347 1.00 42.31 86 CYS A CA 1
ATOM 702 C C . CYS A 1 86 ? 15.878 -25.486 4.979 1.00 42.31 86 CYS A C 1
ATOM 704 O O . CYS A 1 86 ? 14.846 -24.891 4.683 1.00 42.31 86 CYS A O 1
ATOM 706 N N . ASN A 1 87 ? 15.971 -26.818 4.975 1.00 48.16 87 ASN A N 1
ATOM 707 C CA . ASN A 1 87 ? 14.803 -27.685 5.085 1.00 48.16 87 ASN A CA 1
ATOM 708 C C . ASN A 1 87 ? 14.567 -27.938 6.573 1.00 48.16 87 ASN A C 1
ATOM 710 O O . ASN A 1 87 ? 15.180 -28.832 7.148 1.00 48.16 87 ASN A O 1
ATOM 714 N N . GLY A 1 88 ? 13.677 -27.161 7.181 1.00 35.38 88 GLY A N 1
ATOM 715 C CA . GLY A 1 88 ? 13.132 -27.492 8.492 1.00 35.38 88 GLY A CA 1
ATOM 716 C C . GLY A 1 88 ? 13.209 -26.352 9.490 1.00 35.38 88 GLY A C 1
ATOM 717 O O . GLY A 1 88 ? 14.279 -25.928 9.915 1.00 35.38 88 GLY A O 1
ATOM 718 N N . CYS A 1 89 ? 12.036 -25.919 9.937 1.00 45.44 89 CYS A N 1
ATOM 719 C CA . CYS A 1 89 ? 11.874 -25.409 11.284 1.00 45.44 89 CYS A CA 1
ATOM 720 C C . CYS A 1 89 ? 12.320 -26.503 12.271 1.00 45.44 89 CYS A C 1
ATOM 722 O O . CYS A 1 89 ? 11.537 -27.396 12.573 1.00 45.44 89 CYS A O 1
ATOM 724 N N . ALA A 1 90 ? 13.566 -26.459 12.741 1.00 40.34 90 ALA A N 1
ATOM 725 C CA . ALA A 1 90 ? 13.994 -27.042 14.011 1.00 40.34 90 ALA A CA 1
ATOM 726 C C . ALA A 1 90 ? 15.423 -26.581 14.341 1.00 40.34 90 ALA A C 1
ATOM 728 O O . ALA A 1 90 ? 16.363 -26.916 13.632 1.00 40.34 90 ALA A O 1
ATOM 729 N N . ALA A 1 91 ? 15.541 -25.888 15.474 1.00 39.56 91 ALA A N 1
ATOM 730 C CA . ALA A 1 91 ? 16.760 -25.604 16.234 1.00 39.56 91 ALA A CA 1
ATOM 731 C C . ALA A 1 91 ? 17.758 -24.562 15.679 1.00 39.56 91 ALA A C 1
ATOM 733 O O . ALA A 1 91 ? 18.493 -24.805 14.731 1.00 39.56 91 ALA A O 1
ATOM 734 N N . GLY A 1 92 ? 17.883 -23.457 16.428 1.00 33.09 92 GLY A N 1
ATOM 735 C CA . GLY A 1 92 ? 19.188 -22.842 16.693 1.00 33.09 92 GLY A CA 1
ATOM 736 C C . GLY A 1 92 ? 19.386 -21.413 16.193 1.00 33.09 92 GLY A C 1
ATOM 737 O O . GLY A 1 92 ? 19.879 -21.202 15.094 1.00 33.09 92 GLY A O 1
ATOM 738 N N . CYS A 1 93 ? 19.086 -20.434 17.050 1.00 42.31 93 CYS A N 1
ATOM 739 C CA . CYS A 1 93 ? 19.802 -19.155 17.059 1.00 42.31 93 CYS A CA 1
ATOM 740 C C . CYS A 1 93 ? 21.283 -19.363 17.451 1.00 42.31 93 CYS A C 1
ATOM 742 O O . CYS A 1 93 ? 21.567 -20.296 18.203 1.00 42.31 93 CYS A O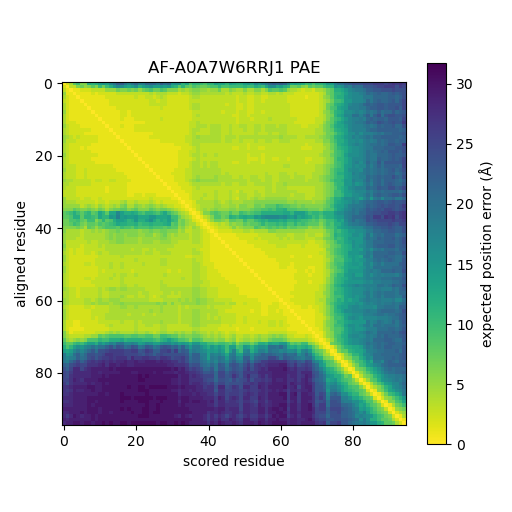 1
ATOM 744 N N . LEU A 1 94 ? 22.126 -18.383 17.077 1.00 34.38 94 LEU A N 1
ATOM 745 C CA . LEU A 1 94 ? 23.545 -18.131 17.438 1.00 34.38 94 LEU A CA 1
ATOM 746 C C . LEU A 1 94 ? 24.578 -18.742 16.468 1.00 34.38 94 LEU A C 1
ATOM 748 O O . LEU A 1 94 ? 24.421 -19.880 16.037 1.00 34.38 94 LEU A O 1
ATOM 752 N N . SER A 1 95 ? 25.644 -18.039 16.067 1.00 36.88 95 SER A N 1
ATOM 753 C CA . SER A 1 95 ? 26.259 -16.793 16.581 1.00 36.88 95 SER A CA 1
ATOM 754 C C . SER A 1 95 ? 26.446 -15.726 15.506 1.00 36.88 95 SER A C 1
ATOM 756 O O . SER A 1 95 ? 26.648 -16.107 14.333 1.00 36.88 95 SER A O 1
#

Solvent-accessible surface area (backbone atoms only — not comparable to full-atom values): 6222 Å² total; per-residue (Å²): 131,67,46,53,52,42,57,48,49,62,59,43,58,72,43,50,69,62,39,48,50,49,23,38,78,76,67,73,40,79,76,84,87,77,82,58,72,93,73,50,81,48,71,71,53,51,52,53,50,54,50,48,57,53,48,46,32,68,76,70,72,43,80,70,56,54,80,43,50,48,78,81,77,77,57,90,86,63,76,65,79,85,72,79,75,84,85,65,101,70,88,78,87,85,133

Mean predicted aligned error: 10.63 Å

Foldseek 3Di:
DDADVVVVVVVVVVVPVSQQVVCCVPPVGRDDDDQDVVNDQDPVNLVVLVVVQVVCCVVVVDHDPCNGRNNDDDPPPPPPVPPPDPPDDDDDDDD